Protein AF-Q12HB1-F1 (afdb_monomer_lite)

Radius of gyration: 35.62 Å; chains: 1; bounding box: 94×26×106 Å

Structure (mmCIF, N/CA/C/O backbone):
data_AF-Q12HB1-F1
#
_entry.id   AF-Q12HB1-F1
#
loop_
_atom_site.group_PDB
_atom_site.id
_atom_site.type_symbol
_atom_site.label_atom_id
_atom_site.label_alt_id
_atom_site.label_comp_id
_atom_site.label_asym_id
_atom_site.label_entity_id
_atom_site.label_seq_id
_atom_site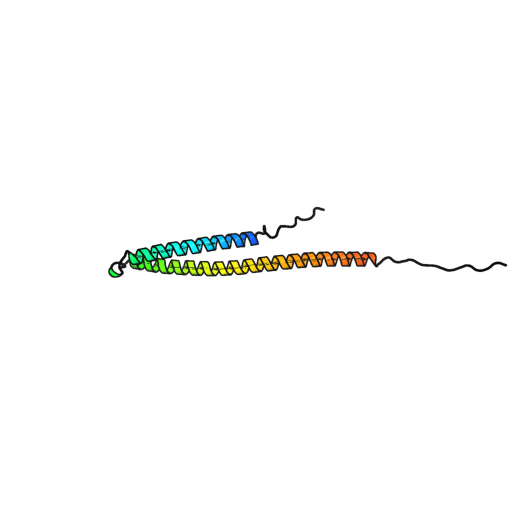.pdbx_PDB_ins_code
_atom_site.Cartn_x
_atom_site.Cartn_y
_atom_site.Cartn_z
_atom_site.occupancy
_atom_site.B_iso_or_equiv
_atom_site.auth_seq_id
_atom_site.auth_comp_id
_atom_site.auth_asym_id
_atom_site.auth_atom_id
_atom_site.pdbx_PDB_model_num
ATOM 1 N N . MET A 1 1 ? 40.705 7.016 -18.511 1.00 34.59 1 MET A N 1
ATOM 2 C CA . MET A 1 1 ? 39.230 6.967 -18.582 1.00 34.59 1 MET A CA 1
ATOM 3 C C . MET A 1 1 ? 38.764 5.891 -17.622 1.00 34.59 1 MET A C 1
ATOM 5 O O . MET A 1 1 ? 39.098 4.735 -17.837 1.00 34.59 1 MET A O 1
ATOM 9 N N . SER A 1 2 ? 38.116 6.270 -16.524 1.00 34.53 2 SER A N 1
ATOM 10 C CA . SER A 1 2 ? 37.679 5.319 -15.496 1.00 34.53 2 SER A CA 1
ATOM 11 C C . SER A 1 2 ? 36.419 4.579 -15.957 1.00 34.53 2 SER A C 1
ATOM 13 O O . SER A 1 2 ? 35.505 5.236 -16.467 1.00 34.53 2 SER A O 1
ATOM 15 N N . PRO A 1 3 ? 36.323 3.249 -15.786 1.00 43.94 3 PRO A N 1
ATOM 16 C CA . PRO A 1 3 ? 35.079 2.543 -16.035 1.00 43.94 3 PRO A CA 1
ATOM 17 C C . PRO A 1 3 ? 34.090 2.927 -14.931 1.00 43.94 3 PRO A C 1
ATOM 19 O O . PRO A 1 3 ? 34.388 2.817 -13.741 1.00 43.94 3 PRO A O 1
ATOM 22 N N . LYS A 1 4 ? 32.923 3.444 -15.331 1.00 40.00 4 LYS A N 1
ATOM 23 C CA . LYS A 1 4 ? 31.816 3.725 -14.418 1.00 40.00 4 LYS A CA 1
ATOM 24 C C . LYS A 1 4 ? 31.352 2.405 -13.812 1.00 40.00 4 LYS A C 1
ATOM 26 O O . LYS A 1 4 ? 30.783 1.564 -14.497 1.00 40.00 4 LYS A O 1
ATOM 31 N N . GLN A 1 5 ? 31.679 2.281 -12.535 1.00 43.41 5 GLN A N 1
ATOM 32 C CA . GLN A 1 5 ? 31.150 1.386 -11.523 1.00 43.41 5 GLN A CA 1
ATOM 33 C C . GLN A 1 5 ? 29.762 0.852 -11.897 1.00 43.41 5 GLN A C 1
ATOM 35 O O . GLN A 1 5 ? 28.784 1.595 -11.953 1.00 43.41 5 GLN A O 1
ATOM 40 N N . SER A 1 6 ? 29.716 -0.447 -12.178 1.00 45.25 6 SER A N 1
ATOM 41 C CA . SER A 1 6 ? 28.504 -1.252 -12.231 1.00 45.25 6 SER A CA 1
ATOM 42 C C . SER A 1 6 ? 27.786 -1.105 -10.894 1.00 45.25 6 SER A C 1
ATOM 44 O O . SER A 1 6 ? 28.208 -1.683 -9.891 1.00 45.25 6 SER A O 1
ATOM 46 N N . ALA A 1 7 ? 26.755 -0.263 -10.862 1.00 47.19 7 ALA A N 1
ATOM 47 C CA . ALA A 1 7 ? 25.861 -0.181 -9.725 1.00 47.19 7 ALA A CA 1
ATOM 48 C C . ALA A 1 7 ? 25.170 -1.539 -9.598 1.00 47.19 7 ALA A C 1
ATOM 50 O O . ALA A 1 7 ? 24.472 -1.980 -10.508 1.00 47.19 7 ALA A O 1
ATOM 51 N N . SER A 1 8 ? 25.421 -2.229 -8.490 1.00 47.38 8 SER A N 1
ATOM 52 C CA . SER A 1 8 ? 24.682 -3.429 -8.133 1.00 47.38 8 SER A CA 1
ATOM 53 C C . SER A 1 8 ? 23.185 -3.079 -8.105 1.00 47.38 8 SER A C 1
ATOM 55 O O . SER A 1 8 ? 22.827 -2.089 -7.458 1.00 47.38 8 SER A O 1
ATOM 57 N N . PRO A 1 9 ? 22.303 -3.863 -8.752 1.00 52.62 9 PRO A N 1
ATOM 58 C CA . PRO A 1 9 ? 20.874 -3.538 -8.881 1.00 52.62 9 PRO A CA 1
ATOM 59 C C . PRO A 1 9 ? 20.150 -3.390 -7.527 1.00 52.62 9 PRO A C 1
ATOM 61 O O . PRO A 1 9 ? 19.090 -2.779 -7.452 1.00 52.62 9 PRO A O 1
ATOM 64 N N . LEU A 1 10 ? 20.766 -3.877 -6.444 1.00 49.81 10 LEU A N 1
ATOM 65 C CA . LEU A 1 10 ? 20.257 -3.852 -5.071 1.00 49.81 10 LEU A CA 1
ATOM 66 C C . LEU A 1 10 ? 20.454 -2.518 -4.317 1.00 49.81 10 LEU A C 1
ATOM 68 O O . LEU A 1 10 ? 19.961 -2.390 -3.207 1.00 49.81 10 LEU A O 1
ATOM 72 N N . SER A 1 11 ? 21.172 -1.526 -4.863 1.00 59.84 11 SER A N 1
ATOM 73 C CA . SER A 1 11 ? 21.412 -0.231 -4.175 1.00 59.84 11 SER A CA 1
ATOM 74 C C . SER A 1 11 ? 20.797 0.966 -4.908 1.00 59.84 11 SER A C 1
ATOM 76 O O . SER A 1 11 ? 21.222 2.116 -4.760 1.00 59.84 11 SER A O 1
ATOM 78 N N . THR A 1 12 ? 19.794 0.714 -5.749 1.00 79.88 12 THR A N 1
ATOM 79 C CA . THR A 1 12 ? 19.095 1.799 -6.437 1.00 79.88 12 THR A CA 1
ATOM 80 C C . THR A 1 12 ? 18.160 2.527 -5.461 1.00 79.88 12 THR A C 1
ATOM 82 O O . THR A 1 12 ? 17.593 1.903 -4.561 1.00 79.88 12 THR A O 1
ATOM 85 N N . PRO A 1 13 ? 17.951 3.848 -5.617 1.00 85.50 13 PRO A N 1
ATOM 86 C CA . PRO A 1 13 ? 16.945 4.577 -4.842 1.00 85.50 13 PRO A CA 1
ATOM 87 C C . PRO A 1 13 ? 15.549 3.948 -4.920 1.00 85.50 13 PRO A C 1
ATOM 89 O O . PRO A 1 13 ? 14.787 4.053 -3.968 1.00 85.50 13 PRO A O 1
ATOM 92 N N . LEU A 1 14 ? 15.239 3.276 -6.034 1.00 84.94 14 LEU A N 1
ATOM 93 C CA . LEU A 1 14 ? 13.962 2.609 -6.254 1.00 84.94 14 LEU A CA 1
ATOM 94 C C . LEU A 1 14 ? 13.827 1.323 -5.424 1.00 84.94 14 LEU A C 1
ATOM 96 O O . LEU A 1 14 ? 12.787 1.123 -4.813 1.00 84.94 14 LEU A O 1
ATOM 100 N N . ALA A 1 15 ? 14.885 0.510 -5.322 1.00 84.31 15 ALA A N 1
ATOM 101 C CA . ALA A 1 15 ? 14.903 -0.649 -4.424 1.00 84.31 15 ALA A CA 1
ATOM 102 C C . ALA A 1 15 ? 14.727 -0.225 -2.957 1.00 84.31 15 ALA A C 1
ATOM 104 O O . ALA A 1 15 ? 13.908 -0.784 -2.243 1.00 84.31 15 ALA A O 1
ATOM 105 N N . ARG A 1 16 ? 15.401 0.854 -2.535 1.00 88.12 16 ARG A N 1
ATOM 106 C CA . ARG A 1 16 ? 15.199 1.414 -1.189 1.00 88.12 16 ARG A CA 1
ATOM 107 C C . ARG A 1 16 ? 13.766 1.909 -0.973 1.00 88.12 16 ARG A C 1
ATOM 109 O O . ARG A 1 16 ? 13.234 1.753 0.118 1.00 88.12 16 ARG A O 1
ATOM 116 N N . ALA A 1 17 ? 13.160 2.533 -1.983 1.00 88.50 17 ALA A N 1
ATOM 117 C CA . ALA A 1 17 ? 11.772 2.980 -1.902 1.00 88.50 17 ALA A CA 1
ATOM 118 C C . ALA A 1 17 ? 10.797 1.797 -1.783 1.00 88.50 17 ALA A C 1
ATOM 120 O O . ALA A 1 17 ? 9.805 1.919 -1.073 1.00 88.50 17 ALA A O 1
ATOM 121 N N . LEU A 1 18 ? 11.097 0.663 -2.430 1.00 89.38 18 LEU A N 1
ATOM 122 C CA . LEU A 1 18 ? 10.338 -0.579 -2.287 1.00 89.38 18 LEU A CA 1
ATOM 123 C C . LEU A 1 18 ? 10.408 -1.110 -0.844 1.00 89.38 18 LEU A C 1
ATOM 125 O O . LEU A 1 18 ? 9.365 -1.303 -0.230 1.00 89.38 18 LEU A O 1
ATOM 129 N N . ASP A 1 19 ? 11.611 -1.219 -0.271 1.00 89.56 19 ASP A N 1
ATOM 130 C CA . ASP A 1 19 ? 11.803 -1.671 1.119 1.00 89.56 19 ASP A CA 1
ATOM 131 C C . ASP A 1 19 ? 11.103 -0.744 2.134 1.00 89.56 19 ASP A C 1
ATOM 133 O O . ASP A 1 19 ? 10.524 -1.178 3.133 1.00 89.56 19 ASP A O 1
ATOM 137 N N . GLN A 1 20 ? 11.151 0.570 1.886 1.00 91.31 20 GLN A N 1
ATOM 138 C CA . GLN A 1 20 ? 10.455 1.561 2.709 1.00 91.31 20 GLN A CA 1
ATOM 139 C C . GLN A 1 20 ? 8.934 1.415 2.618 1.00 91.31 20 GLN A C 1
ATOM 141 O O . GLN A 1 20 ? 8.245 1.610 3.618 1.00 91.31 20 GLN A O 1
ATOM 146 N N . ASN A 1 21 ? 8.420 1.088 1.432 1.00 92.12 21 ASN A N 1
ATOM 147 C CA . ASN A 1 21 ? 7.002 0.846 1.210 1.00 92.12 21 ASN A CA 1
ATOM 148 C C . ASN A 1 21 ? 6.529 -0.399 1.976 1.00 92.12 21 ASN A C 1
ATOM 150 O O . ASN A 1 21 ? 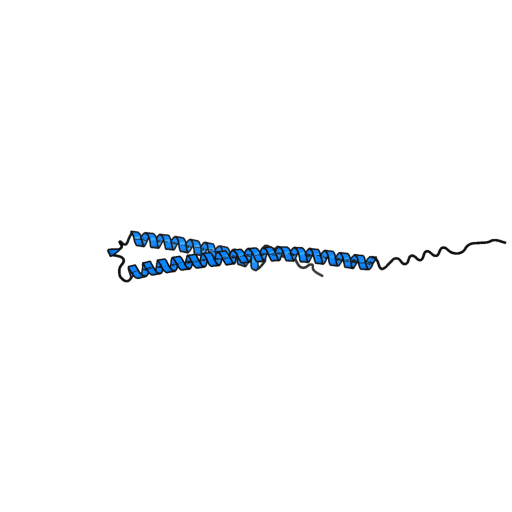5.520 -0.319 2.672 1.00 92.12 21 ASN A O 1
ATOM 154 N N . ASP A 1 22 ? 7.313 -1.482 1.945 1.00 90.25 22 ASP A N 1
ATOM 155 C CA . ASP A 1 22 ? 7.048 -2.697 2.730 1.00 90.25 22 ASP A CA 1
ATOM 156 C C . ASP A 1 22 ? 7.009 -2.420 4.224 1.00 90.25 22 ASP A C 1
ATOM 158 O O . ASP A 1 22 ? 6.034 -2.743 4.896 1.00 90.25 22 ASP A O 1
ATOM 162 N N . THR A 1 23 ? 8.034 -1.740 4.737 1.00 92.94 23 THR A N 1
ATOM 163 C CA . THR A 1 23 ? 8.107 -1.407 6.165 1.00 92.94 23 THR A CA 1
ATOM 164 C C . THR A 1 23 ? 6.899 -0.571 6.602 1.00 92.94 23 THR A C 1
ATOM 166 O O . THR A 1 23 ? 6.330 -0.788 7.674 1.00 92.94 23 THR A O 1
ATOM 169 N N . ALA A 1 24 ? 6.494 0.402 5.778 1.00 91.31 24 ALA A N 1
ATOM 170 C CA . ALA A 1 24 ? 5.329 1.233 6.057 1.00 91.31 24 ALA A CA 1
ATOM 171 C C . ALA A 1 24 ? 4.028 0.418 6.040 1.00 91.31 24 ALA A C 1
ATOM 173 O O . ALA A 1 24 ? 3.176 0.629 6.902 1.00 91.31 24 ALA A O 1
ATOM 174 N N . LYS A 1 25 ? 3.901 -0.535 5.111 1.00 91.19 25 LYS A N 1
ATOM 175 C CA . LYS A 1 25 ? 2.753 -1.437 5.023 1.00 91.19 25 LYS A CA 1
ATOM 176 C C . LYS A 1 25 ? 2.641 -2.323 6.257 1.00 91.19 25 LYS A C 1
ATOM 178 O O . LYS A 1 25 ? 1.603 -2.296 6.906 1.00 91.19 25 LYS A O 1
ATOM 183 N N . GLU A 1 26 ? 3.712 -3.022 6.621 1.00 92.06 26 GLU A N 1
ATOM 184 C CA . GLU A 1 26 ? 3.738 -3.890 7.805 1.00 92.06 26 GLU A CA 1
ATOM 185 C C . GLU A 1 26 ? 3.396 -3.109 9.081 1.00 92.06 26 GLU A C 1
ATOM 187 O O . GLU A 1 26 ? 2.589 -3.550 9.897 1.00 92.06 26 GLU A O 1
ATOM 192 N N . THR A 1 27 ? 3.950 -1.900 9.225 1.00 92.88 27 THR A N 1
ATOM 193 C CA . THR A 1 27 ? 3.661 -1.031 10.377 1.00 92.88 27 THR A CA 1
ATOM 194 C C . THR A 1 27 ? 2.183 -0.631 10.430 1.00 92.88 27 THR A C 1
ATOM 196 O O . THR A 1 27 ? 1.595 -0.571 11.510 1.00 92.88 27 THR A O 1
ATOM 199 N N . MET A 1 28 ? 1.570 -0.340 9.280 1.00 92.38 28 MET A N 1
ATOM 200 C CA . MET A 1 28 ? 0.153 0.021 9.207 1.00 92.38 28 MET A CA 1
ATOM 201 C C . MET A 1 28 ? -0.768 -1.164 9.493 1.00 92.38 28 MET A C 1
ATOM 203 O O . MET A 1 28 ? -1.733 -0.991 10.232 1.00 92.38 28 MET A O 1
ATOM 207 N N . GLU A 1 29 ? -0.467 -2.342 8.945 1.00 90.00 29 GLU A N 1
ATOM 208 C CA . GLU A 1 29 ? -1.221 -3.575 9.207 1.00 90.00 29 GLU A CA 1
ATOM 209 C C . GLU A 1 29 ? -1.174 -3.924 10.697 1.00 90.00 29 GLU A C 1
ATOM 211 O O . GLU A 1 29 ? -2.217 -4.115 11.318 1.00 90.00 29 GLU A O 1
ATOM 216 N N . GLN A 1 30 ? 0.011 -3.872 11.314 1.00 92.62 30 GLN A N 1
ATOM 217 C CA . GLN A 1 30 ? 0.147 -4.121 12.747 1.00 92.62 30 GLN A CA 1
ATOM 218 C C . GLN A 1 30 ? -0.660 -3.116 13.587 1.00 92.62 30 GLN A C 1
ATOM 220 O O . GLN A 1 30 ? -1.355 -3.502 14.526 1.00 92.62 30 GLN A O 1
ATOM 225 N N . ALA A 1 31 ? -0.601 -1.825 13.249 1.00 90.62 31 ALA A N 1
ATOM 226 C CA . ALA A 1 31 ? -1.375 -0.807 13.955 1.00 90.62 31 ALA A CA 1
ATOM 227 C C . ALA A 1 31 ? -2.895 -1.004 13.789 1.00 90.62 31 ALA A C 1
ATOM 229 O O . ALA A 1 31 ? -3.648 -0.740 14.729 1.00 90.62 31 ALA A O 1
ATOM 230 N N . ALA A 1 32 ? -3.348 -1.467 12.619 1.00 90.75 32 ALA A N 1
ATOM 231 C CA . ALA A 1 32 ? -4.749 -1.798 12.375 1.00 90.75 32 ALA A CA 1
ATOM 232 C C . ALA A 1 32 ? -5.203 -2.975 13.245 1.00 90.75 32 ALA A C 1
ATOM 234 O O . ALA A 1 32 ? -6.237 -2.881 13.906 1.00 90.75 32 ALA A O 1
ATOM 235 N N . ASP A 1 33 ? -4.405 -4.043 13.291 1.00 91.25 33 ASP A N 1
ATOM 236 C CA . ASP A 1 33 ? -4.688 -5.240 14.083 1.00 91.25 33 ASP A CA 1
ATOM 237 C C . ASP A 1 33 ? -4.762 -4.920 15.580 1.00 91.25 33 ASP A C 1
ATOM 239 O O . ASP A 1 33 ? -5.701 -5.328 16.269 1.00 91.25 33 ASP A O 1
ATOM 243 N N . GLU A 1 34 ? -3.805 -4.141 16.092 1.00 93.50 34 GLU A N 1
ATOM 244 C CA . GLU A 1 34 ? -3.801 -3.696 17.487 1.00 93.50 34 GLU A CA 1
ATOM 245 C C . GLU A 1 34 ? -5.047 -2.860 17.815 1.00 93.50 34 GLU A C 1
ATOM 247 O O . GLU A 1 34 ? -5.698 -3.090 18.841 1.00 93.50 34 GLU A O 1
ATOM 252 N N . LEU A 1 35 ? -5.422 -1.925 16.934 1.00 93.50 35 LEU A N 1
ATOM 253 C CA . LEU A 1 35 ? -6.610 -1.091 17.118 1.00 93.50 35 LEU A CA 1
ATOM 254 C C . LEU A 1 35 ? -7.894 -1.930 17.111 1.00 93.50 35 LEU A C 1
ATOM 256 O O . LEU A 1 35 ? -8.723 -1.767 18.008 1.00 93.50 35 LEU A O 1
ATOM 260 N N . MET A 1 36 ? -8.006 -2.877 16.176 1.00 92.31 36 MET A N 1
ATOM 261 C CA . MET A 1 36 ? -9.135 -3.801 16.067 1.00 92.31 36 MET A CA 1
ATOM 262 C C . MET A 1 36 ? -9.298 -4.641 17.336 1.00 92.31 36 MET A C 1
ATOM 264 O O . MET A 1 36 ? -10.416 -4.796 17.839 1.00 92.31 36 MET A O 1
ATOM 268 N N . VAL A 1 37 ? -8.200 -5.166 17.891 1.00 94.69 37 VAL A N 1
ATOM 269 C CA . VAL A 1 37 ? -8.229 -5.920 19.153 1.00 94.69 37 VAL A CA 1
ATOM 270 C C . VAL A 1 37 ? -8.715 -5.030 20.296 1.00 94.69 37 VAL A C 1
ATOM 272 O O . VAL A 1 37 ? -9.623 -5.425 21.029 1.00 94.69 37 VAL A O 1
ATOM 275 N N . ILE A 1 38 ? -8.169 -3.817 20.430 1.00 91.81 38 ILE A N 1
ATOM 276 C CA . ILE A 1 38 ? -8.567 -2.866 21.479 1.00 91.81 38 ILE A CA 1
ATOM 277 C C . ILE A 1 38 ? -10.056 -2.528 21.367 1.00 91.81 38 ILE A C 1
ATOM 279 O O . ILE A 1 38 ? -10.786 -2.612 22.354 1.00 91.81 38 ILE A O 1
ATOM 283 N N . ASN A 1 39 ? -10.528 -2.178 20.174 1.00 92.31 39 ASN A N 1
ATOM 284 C CA . ASN A 1 39 ? -11.920 -1.822 19.926 1.00 92.31 39 ASN A CA 1
ATOM 285 C C . ASN A 1 39 ? -12.867 -3.001 20.198 1.00 92.31 39 ASN A C 1
ATOM 287 O O . ASN A 1 39 ? -13.907 -2.842 20.838 1.00 92.31 39 ASN A O 1
ATOM 291 N N . THR A 1 40 ? -12.466 -4.210 19.802 1.00 91.75 40 THR A N 1
ATOM 292 C CA . THR A 1 40 ? -13.208 -5.447 20.073 1.00 91.75 40 THR A CA 1
ATOM 293 C C . THR A 1 40 ? -13.312 -5.737 21.571 1.00 91.75 40 THR A C 1
ATOM 295 O O . THR A 1 40 ? -14.375 -6.149 22.037 1.00 91.75 40 THR A O 1
ATOM 298 N N . VAL A 1 41 ? -12.248 -5.505 22.346 1.00 93.69 41 VAL A N 1
ATOM 299 C CA . VAL A 1 41 ? -12.281 -5.632 23.813 1.00 93.69 41 VAL A CA 1
ATOM 300 C C . VAL A 1 41 ? -13.174 -4.552 24.426 1.00 93.69 41 VAL A C 1
ATOM 302 O O . VAL A 1 41 ? -14.023 -4.869 25.249 1.00 93.69 41 VAL A O 1
ATOM 305 N N . LEU A 1 42 ? -13.067 -3.294 23.989 1.00 90.88 42 LEU A N 1
ATOM 306 C CA . LEU A 1 42 ? -13.902 -2.203 24.506 1.00 90.88 42 LEU A CA 1
ATOM 307 C C . LEU A 1 42 ? -15.399 -2.440 24.263 1.00 90.88 42 LEU A C 1
ATOM 309 O O . LEU A 1 42 ? -16.205 -2.191 25.156 1.00 90.88 42 LEU A O 1
ATOM 313 N N . LYS A 1 43 ? -15.776 -2.958 23.089 1.00 89.31 43 LYS A N 1
ATOM 314 C CA . LYS A 1 43 ? -17.167 -3.330 22.778 1.00 89.31 43 LYS A CA 1
ATOM 315 C C . LYS A 1 43 ? -17.688 -4.476 23.650 1.00 89.31 43 LYS A C 1
ATOM 317 O O . LYS A 1 43 ? -18.877 -4.514 23.941 1.00 89.31 43 LYS A O 1
ATOM 322 N N . GLN A 1 44 ? -16.819 -5.398 24.065 1.00 91.44 44 GLN A N 1
ATOM 323 C CA . GLN A 1 44 ? -17.182 -6.493 24.973 1.00 91.44 44 GLN A CA 1
ATOM 324 C C . GLN A 1 44 ? -17.300 -6.024 26.428 1.00 91.44 44 GLN A C 1
ATOM 326 O O . GLN A 1 44 ? -18.253 -6.386 27.115 1.00 91.44 44 GLN A O 1
ATOM 331 N N . GLU A 1 45 ? -16.351 -5.209 26.889 1.00 92.69 45 GLU A N 1
ATOM 332 C CA . GLU A 1 45 ? -16.287 -4.721 28.273 1.00 92.69 45 GLU A CA 1
ATOM 333 C C . GLU A 1 45 ? -17.320 -3.624 28.566 1.00 92.69 45 GLU A C 1
ATOM 335 O O . GLU A 1 45 ? -17.703 -3.418 29.718 1.00 92.69 45 GLU A O 1
ATOM 340 N N . ILE A 1 46 ? -17.795 -2.918 27.535 1.00 90.44 46 ILE A N 1
ATOM 341 C CA . ILE A 1 46 ? -18.852 -1.913 27.647 1.00 90.44 46 ILE A CA 1
ATOM 342 C C . ILE A 1 46 ? -20.123 -2.470 26.996 1.00 90.44 46 ILE A C 1
ATOM 344 O O . ILE A 1 46 ? -20.257 -2.398 25.777 1.00 90.44 46 ILE A O 1
ATOM 348 N N . PRO A 1 47 ? -21.090 -2.979 27.778 1.00 88.00 47 PRO A N 1
ATOM 349 C CA . PRO A 1 47 ? -22.371 -3.443 27.256 1.00 88.00 47 PRO A CA 1
ATOM 350 C C . PRO A 1 47 ? -23.070 -2.390 26.388 1.00 88.00 47 PRO A C 1
ATOM 352 O O . PRO A 1 47 ? -23.084 -1.212 26.746 1.00 88.00 47 PRO A O 1
ATOM 355 N N . ASP A 1 48 ? -23.741 -2.813 25.313 1.00 85.38 48 ASP A N 1
ATOM 356 C CA . ASP A 1 48 ? -24.449 -1.924 24.373 1.00 85.38 48 ASP A CA 1
ATOM 357 C C . ASP A 1 48 ? -25.356 -0.862 25.032 1.00 85.38 48 ASP A C 1
ATOM 359 O O . ASP A 1 48 ? -25.331 0.289 24.593 1.00 85.38 48 ASP A O 1
ATOM 363 N N . PRO A 1 49 ? -26.113 -1.152 26.116 1.00 88.19 49 PRO A N 1
ATOM 364 C CA . PRO A 1 49 ? -26.926 -0.132 26.787 1.00 88.19 49 PRO A CA 1
ATOM 365 C C . PRO A 1 49 ? -26.107 1.005 27.417 1.00 88.19 49 PRO A C 1
ATOM 367 O O . PRO A 1 49 ? -26.642 2.086 27.657 1.00 88.19 49 PRO A O 1
ATOM 370 N N . LEU A 1 50 ? -24.828 0.756 27.717 1.00 88.38 50 LEU A N 1
ATOM 371 C CA . LEU A 1 50 ? -23.888 1.721 28.291 1.00 88.38 50 LEU A CA 1
ATOM 372 C C . LEU A 1 50 ? -23.053 2.432 27.217 1.00 88.38 50 LEU A C 1
ATOM 374 O O . LEU A 1 50 ? -22.501 3.499 27.489 1.00 88.38 50 LEU A O 1
ATOM 378 N N . GLN A 1 51 ? -23.012 1.911 25.987 1.00 89.12 51 GLN A N 1
ATOM 379 C CA . GLN A 1 51 ? -22.389 2.564 24.833 1.00 89.12 51 GLN A CA 1
ATOM 380 C C . GLN A 1 51 ? -23.272 3.708 24.315 1.00 89.12 51 GLN A C 1
ATOM 382 O O . GLN A 1 51 ? -23.862 3.650 23.237 1.00 89.12 51 GLN A O 1
ATOM 387 N N . THR A 1 52 ? -23.379 4.784 25.087 1.00 92.75 52 THR A N 1
ATOM 388 C CA . THR A 1 52 ? -24.181 5.963 24.736 1.00 92.75 52 THR A CA 1
ATOM 389 C C . THR A 1 52 ? -23.316 7.220 24.687 1.00 92.75 52 THR A C 1
ATOM 391 O O . THR A 1 52 ? -22.165 7.223 25.126 1.00 92.75 52 THR A O 1
ATOM 394 N N . GLY A 1 53 ? -23.844 8.290 24.085 1.00 93.75 53 GLY A N 1
ATOM 395 C CA . GLY A 1 53 ? -23.161 9.583 24.019 1.00 93.75 53 GLY A CA 1
ATOM 396 C C . GLY A 1 53 ? -21.780 9.503 23.362 1.00 93.75 53 GLY A C 1
ATOM 397 O O . GLY A 1 53 ? -21.637 9.023 22.234 1.00 93.75 53 GLY A O 1
ATOM 398 N N . GLU A 1 54 ? -20.770 9.987 24.083 1.00 93.06 54 GLU A N 1
ATOM 399 C CA . GLU A 1 54 ? -19.383 10.067 23.615 1.00 93.06 54 GLU A CA 1
ATOM 400 C C . GLU A 1 54 ? -18.751 8.689 23.398 1.00 93.06 54 GLU A C 1
ATOM 402 O O . GLU A 1 54 ? -18.012 8.516 22.432 1.00 93.06 54 GLU A O 1
ATOM 407 N N . VAL A 1 55 ? -19.095 7.686 24.215 1.00 91.62 55 VAL A N 1
ATOM 408 C CA . VAL A 1 55 ? -18.568 6.316 24.072 1.00 91.62 55 VAL A CA 1
ATOM 409 C C . VAL A 1 55 ? -19.031 5.702 22.754 1.00 91.62 55 VAL A C 1
ATOM 411 O O . VAL A 1 55 ? -18.220 5.209 21.975 1.00 91.62 55 VAL A O 1
ATOM 414 N N . ALA A 1 56 ? -20.325 5.817 22.445 1.00 90.81 56 ALA A N 1
ATOM 415 C CA . ALA A 1 56 ? -20.879 5.334 21.180 1.00 90.81 56 ALA A CA 1
ATOM 416 C C . ALA A 1 56 ? -20.228 6.023 19.971 1.00 90.81 56 ALA A C 1
ATOM 418 O O . ALA A 1 56 ? -20.008 5.414 18.925 1.00 90.81 56 ALA A O 1
ATOM 419 N N . GLN A 1 57 ? -19.959 7.327 20.095 1.00 92.69 57 GLN A N 1
ATOM 420 C CA . GLN A 1 57 ? -19.311 8.096 19.041 1.00 92.69 57 GLN A CA 1
ATOM 421 C C . GLN A 1 57 ? -17.844 7.696 18.867 1.00 92.69 57 GLN A C 1
ATOM 423 O O . GLN A 1 57 ? -17.396 7.586 17.728 1.00 92.69 57 GLN A O 1
ATOM 428 N N . ALA A 1 58 ? -17.116 7.481 19.964 1.00 92.50 58 ALA A N 1
ATOM 429 C CA . ALA A 1 58 ? -15.731 7.035 19.940 1.00 92.50 58 ALA A CA 1
ATOM 430 C C . ALA A 1 58 ? -15.613 5.664 19.266 1.00 92.50 58 ALA A C 1
ATOM 432 O O . ALA A 1 58 ? -14.853 5.550 18.314 1.00 92.50 58 ALA A O 1
ATOM 433 N N . LEU A 1 59 ? -16.439 4.684 19.653 1.00 92.12 59 LEU A N 1
ATOM 434 C CA . LEU A 1 59 ? -16.442 3.347 19.044 1.00 92.12 59 LEU A CA 1
ATOM 435 C C . LEU A 1 59 ? -16.711 3.394 17.532 1.00 92.12 59 LEU A C 1
ATOM 437 O O . LEU A 1 59 ? -15.969 2.801 16.756 1.00 92.12 59 LEU A O 1
ATOM 441 N N . ARG A 1 60 ? -17.704 4.181 17.086 1.00 91.81 60 ARG A N 1
ATOM 442 C CA . ARG A 1 60 ? -17.967 4.365 15.645 1.00 91.81 60 ARG A CA 1
ATOM 443 C C . ARG A 1 60 ? -16.807 5.027 14.902 1.00 91.81 60 ARG A C 1
ATOM 445 O O . ARG A 1 60 ? -16.535 4.673 13.761 1.00 91.81 60 ARG A O 1
ATOM 452 N N . LYS A 1 61 ? -16.148 6.014 15.517 1.00 93.62 61 LYS A N 1
ATOM 453 C CA . LYS A 1 61 ? -14.971 6.658 14.917 1.00 93.62 61 LYS A CA 1
ATOM 454 C C . LYS A 1 61 ? -13.796 5.692 14.833 1.00 93.62 61 LYS A C 1
ATOM 456 O O . LYS A 1 61 ? -13.082 5.729 13.839 1.00 93.62 61 LYS A O 1
ATOM 461 N N . THR A 1 62 ? -13.606 4.846 15.841 1.00 92.81 62 THR A N 1
ATOM 462 C CA . THR A 1 62 ? -12.580 3.802 15.820 1.00 92.81 62 THR A CA 1
ATOM 463 C C . THR A 1 62 ? -12.837 2.824 14.675 1.00 92.81 62 THR A C 1
ATOM 465 O O . THR A 1 62 ? -11.930 2.620 13.878 1.00 92.81 62 THR A O 1
ATOM 468 N N . ASP A 1 63 ? -14.079 2.359 14.489 1.00 90.44 63 ASP A N 1
ATOM 469 C CA . ASP A 1 63 ? -14.458 1.509 13.343 1.00 90.44 63 ASP A CA 1
ATOM 470 C C . ASP A 1 63 ? -14.144 2.174 11.989 1.00 90.44 63 ASP A C 1
ATOM 472 O O . ASP A 1 63 ? -13.644 1.546 11.055 1.00 90.44 63 ASP A O 1
ATOM 476 N N . GLU A 1 64 ? -14.433 3.473 11.860 1.00 94.44 64 GLU A N 1
ATOM 477 C CA . GLU A 1 64 ? -14.135 4.223 10.638 1.00 94.44 64 GLU A CA 1
ATOM 478 C C . GLU A 1 64 ? -12.624 4.356 10.395 1.00 94.44 64 GLU A C 1
ATOM 480 O O . GLU A 1 64 ? -12.173 4.255 9.251 1.00 94.44 64 GLU A O 1
ATOM 485 N N . ILE A 1 65 ? -11.845 4.588 11.454 1.00 93.94 65 ILE A N 1
ATOM 486 C CA . ILE A 1 65 ? -10.384 4.682 11.383 1.00 93.94 65 ILE A CA 1
ATOM 487 C C . ILE A 1 65 ? -9.785 3.330 10.995 1.00 93.94 65 ILE A C 1
ATOM 489 O O . ILE A 1 65 ? -8.964 3.301 10.084 1.00 93.94 65 ILE A O 1
ATOM 493 N N . GLU A 1 66 ? -10.227 2.230 11.606 1.00 91.25 66 GLU A N 1
ATOM 494 C CA . GLU A 1 66 ? -9.799 0.868 11.256 1.00 91.25 66 GLU A CA 1
ATOM 495 C C . GLU A 1 66 ? -10.012 0.587 9.767 1.00 91.25 66 GLU A C 1
ATOM 497 O O . GLU A 1 66 ? -9.068 0.223 9.064 1.00 91.25 66 GLU A O 1
ATOM 502 N N . ARG A 1 67 ? -11.217 0.865 9.245 1.00 92.38 67 ARG A N 1
ATOM 503 C CA . ARG A 1 67 ? -11.512 0.701 7.813 1.00 92.38 67 ARG A CA 1
ATOM 504 C C . ARG A 1 67 ? -10.565 1.521 6.937 1.00 92.38 67 ARG A C 1
ATOM 506 O O . ARG A 1 67 ? -10.059 1.017 5.941 1.00 92.38 67 ARG A O 1
ATOM 513 N N . ARG A 1 68 ? -10.316 2.784 7.294 1.00 94.62 68 ARG A N 1
ATOM 514 C CA . ARG A 1 68 ? -9.429 3.668 6.519 1.00 94.62 68 ARG A CA 1
ATOM 515 C C . ARG A 1 68 ? -7.974 3.212 6.546 1.00 94.62 68 ARG A C 1
ATOM 517 O O . ARG A 1 68 ? -7.283 3.374 5.542 1.00 94.62 68 ARG A O 1
ATOM 524 N N . ILE A 1 69 ? -7.501 2.684 7.677 1.00 92.94 69 ILE A N 1
ATOM 525 C CA . ILE A 1 69 ? -6.150 2.124 7.782 1.00 92.94 69 ILE A CA 1
ATOM 526 C C . ILE A 1 69 ? -6.043 0.895 6.877 1.00 92.94 69 ILE A C 1
ATOM 528 O O . ILE A 1 69 ? -5.085 0.818 6.112 1.00 92.94 69 ILE A O 1
ATOM 532 N N . GLN A 1 70 ? -7.044 0.009 6.883 1.00 90.06 70 GLN A N 1
ATOM 533 C CA . GLN A 1 70 ? -7.061 -1.161 6.003 1.00 90.06 70 GLN A CA 1
ATOM 534 C C . GLN A 1 70 ? -7.065 -0.772 4.519 1.00 90.06 70 GLN A C 1
ATOM 536 O O . GLN A 1 70 ? -6.245 -1.267 3.754 1.00 90.06 70 GLN A O 1
ATOM 541 N N . GLU A 1 71 ? -7.921 0.172 4.119 1.00 93.00 71 GLU A N 1
ATOM 542 C CA . GLU A 1 71 ? -7.955 0.688 2.741 1.00 93.00 71 GLU A CA 1
ATOM 543 C C . GLU A 1 71 ? -6.599 1.267 2.321 1.00 93.00 71 GLU A C 1
ATOM 545 O O . GLU A 1 71 ? -6.117 1.018 1.219 1.00 93.00 71 GLU A O 1
ATOM 550 N N . SER A 1 72 ? -5.943 1.994 3.226 1.00 92.62 72 SER A N 1
ATOM 551 C CA . SER A 1 72 ? -4.626 2.572 2.959 1.00 92.62 72 SER A CA 1
ATOM 552 C C . SER A 1 72 ? -3.528 1.501 2.874 1.00 92.62 72 SER A C 1
ATOM 554 O O . SER A 1 72 ? -2.607 1.641 2.072 1.00 92.62 72 SER A O 1
ATOM 556 N N . ALA A 1 73 ? -3.615 0.427 3.666 1.00 91.81 73 ALA A N 1
ATOM 557 C CA . ALA A 1 73 ? -2.706 -0.715 3.575 1.00 91.81 73 ALA A CA 1
ATOM 558 C C . ALA A 1 73 ? -2.868 -1.455 2.235 1.00 91.81 73 ALA A C 1
ATOM 560 O O . ALA A 1 73 ? -1.870 -1.803 1.596 1.00 91.81 73 ALA A O 1
ATOM 561 N N . ASP A 1 74 ? -4.107 -1.616 1.761 1.00 91.19 74 ASP A N 1
ATOM 562 C CA . ASP A 1 74 ? -4.411 -2.219 0.461 1.00 91.19 74 ASP A CA 1
ATOM 563 C C . ASP A 1 74 ? -3.879 -1.362 -0.702 1.00 91.19 74 ASP A C 1
ATOM 565 O O . ASP A 1 74 ? -3.276 -1.884 -1.644 1.00 91.19 74 ASP A O 1
ATOM 569 N N . GLU A 1 75 ? -4.060 -0.038 -0.643 1.00 93.69 75 GLU A N 1
ATOM 570 C CA . GLU A 1 75 ? -3.483 0.902 -1.615 1.00 93.69 75 GLU A CA 1
ATOM 571 C C . GLU A 1 75 ? -1.951 0.828 -1.623 1.00 93.69 75 GLU A C 1
ATOM 573 O O . GLU A 1 75 ? -1.324 0.792 -2.687 1.00 93.69 75 GLU A O 1
ATOM 578 N N . LEU A 1 76 ? -1.333 0.751 -0.443 1.00 93.75 76 LEU A N 1
ATOM 579 C CA . LEU A 1 76 ? 0.115 0.649 -0.318 1.00 93.75 76 LEU A CA 1
ATOM 580 C C . LEU A 1 76 ? 0.639 -0.671 -0.897 1.00 93.75 76 LEU A C 1
ATOM 582 O O . LEU A 1 76 ? 1.630 -0.664 -1.625 1.00 93.75 76 LEU A O 1
ATOM 586 N N . ALA A 1 77 ? -0.074 -1.780 -0.684 1.00 90.62 77 ALA A N 1
ATOM 587 C CA . ALA A 1 77 ? 0.244 -3.069 -1.295 1.00 90.62 77 ALA A CA 1
ATOM 588 C C . ALA A 1 77 ? 0.195 -3.022 -2.834 1.00 90.62 77 ALA A C 1
ATOM 590 O O . ALA A 1 77 ? 1.051 -3.609 -3.502 1.00 90.62 77 ALA A O 1
ATOM 591 N N . GLN A 1 78 ? -0.763 -2.291 -3.413 1.00 93.56 78 GLN A N 1
ATOM 592 C CA . GLN A 1 78 ? -0.819 -2.081 -4.864 1.00 93.56 78 GLN A CA 1
ATOM 593 C C . GLN A 1 78 ? 0.383 -1.270 -5.359 1.00 93.56 78 GLN A C 1
ATOM 595 O O . GLN A 1 78 ? 1.007 -1.631 -6.360 1.00 93.56 78 GLN A O 1
ATOM 600 N N . VAL A 1 79 ? 0.748 -0.198 -4.648 1.00 92.88 79 VAL A N 1
ATOM 601 C CA . VAL A 1 79 ? 1.929 0.613 -4.980 1.00 92.88 79 VAL A CA 1
ATOM 602 C C . VAL A 1 79 ? 3.208 -0.220 -4.896 1.00 92.88 79 VAL A C 1
ATOM 604 O O . VAL A 1 79 ? 4.024 -0.151 -5.818 1.00 92.88 79 VAL A O 1
ATOM 607 N N . HIS A 1 80 ? 3.365 -1.042 -3.855 1.00 92.75 80 HIS A N 1
ATOM 608 C CA . HIS A 1 80 ? 4.478 -1.982 -3.733 1.00 92.75 80 HIS A CA 1
ATOM 609 C C . HIS A 1 80 ? 4.580 -2.885 -4.970 1.00 92.75 80 HIS A C 1
ATOM 611 O O . HIS A 1 80 ? 5.637 -2.981 -5.596 1.00 92.75 80 HIS A O 1
ATOM 617 N N . GLN A 1 81 ? 3.468 -3.510 -5.368 1.00 92.62 81 GLN A N 1
ATOM 618 C CA . GLN A 1 81 ? 3.437 -4.413 -6.517 1.00 92.62 81 GLN A CA 1
ATOM 619 C C . GLN A 1 81 ? 3.869 -3.709 -7.812 1.00 92.62 81 GLN A C 1
ATOM 621 O O . GLN A 1 81 ? 4.655 -4.262 -8.584 1.00 92.62 81 GLN A O 1
ATOM 626 N N . VAL A 1 82 ? 3.390 -2.485 -8.045 1.00 93.94 82 VAL A N 1
ATOM 627 C CA . VAL A 1 82 ? 3.764 -1.685 -9.222 1.00 93.94 82 VAL A CA 1
ATOM 628 C C . VAL A 1 82 ? 5.249 -1.308 -9.188 1.00 93.94 82 VAL A C 1
ATOM 630 O O . VAL A 1 82 ? 5.934 -1.420 -10.205 1.00 93.94 82 VAL A O 1
ATOM 633 N N . LEU A 1 83 ? 5.777 -0.907 -8.028 1.00 91.19 83 LEU A N 1
ATOM 634 C CA . LEU A 1 83 ? 7.199 -0.590 -7.866 1.00 91.19 83 LEU A CA 1
ATOM 635 C C . LEU A 1 83 ? 8.088 -1.808 -8.142 1.00 91.19 83 LEU A C 1
ATOM 637 O O . LEU A 1 83 ? 9.080 -1.687 -8.863 1.00 91.19 83 LEU A O 1
ATOM 641 N N . ALA A 1 84 ? 7.722 -2.982 -7.622 1.00 91.69 84 ALA A N 1
ATOM 642 C CA . ALA A 1 84 ? 8.453 -4.223 -7.858 1.00 91.69 84 ALA A CA 1
ATOM 643 C C . ALA A 1 84 ? 8.494 -4.585 -9.355 1.00 91.69 84 ALA A C 1
ATOM 645 O O . ALA A 1 84 ? 9.549 -4.952 -9.881 1.00 91.69 84 ALA A O 1
ATOM 646 N N . GLN A 1 85 ? 7.369 -4.424 -10.060 1.00 92.94 85 GLN A N 1
ATOM 647 C CA . GLN A 1 85 ? 7.288 -4.646 -11.507 1.00 92.94 85 GLN A CA 1
ATOM 648 C C . GLN A 1 85 ? 8.187 -3.684 -12.292 1.00 92.94 85 GLN A C 1
ATOM 650 O O . GLN A 1 85 ? 8.934 -4.122 -13.168 1.00 92.94 85 GLN A O 1
ATOM 655 N N . GLU A 1 86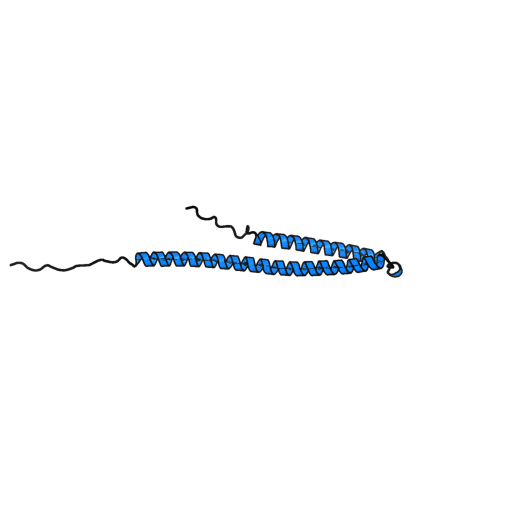 ? 8.162 -2.393 -11.962 1.00 92.81 86 GLU A N 1
ATOM 656 C CA . GLU A 1 86 ? 8.980 -1.374 -12.630 1.00 92.81 86 GLU A CA 1
ATOM 657 C C . GLU A 1 86 ? 10.483 -1.603 -12.402 1.00 92.81 86 GLU A C 1
ATOM 659 O O . GLU A 1 86 ? 11.285 -1.440 -13.324 1.00 92.81 86 GLU A O 1
ATOM 664 N N . ILE A 1 87 ? 10.887 -2.027 -11.197 1.00 90.62 87 ILE A N 1
ATOM 665 C CA . ILE A 1 87 ? 12.278 -2.420 -10.923 1.00 90.62 87 ILE A CA 1
ATOM 666 C C . ILE A 1 87 ? 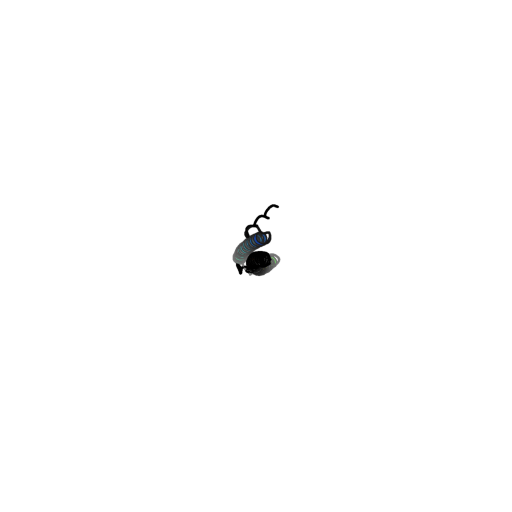12.681 -3.592 -11.822 1.00 90.62 87 ILE A C 1
ATOM 668 O O . ILE A 1 87 ? 13.742 -3.537 -12.447 1.00 90.62 87 ILE A O 1
ATOM 672 N N . GLY A 1 88 ? 11.838 -4.625 -11.921 1.00 89.50 88 GLY A N 1
ATOM 673 C CA . GLY A 1 88 ? 12.082 -5.774 -12.796 1.00 89.50 88 GLY A CA 1
ATOM 674 C C . GLY A 1 88 ? 12.254 -5.361 -14.260 1.00 89.50 88 GLY A C 1
ATOM 675 O O . GLY A 1 88 ? 13.280 -5.661 -14.872 1.00 89.50 88 GLY A O 1
ATOM 676 N N . ALA A 1 89 ? 11.310 -4.577 -14.786 1.00 93.12 89 ALA A N 1
ATOM 677 C CA . ALA A 1 89 ? 11.355 -4.065 -16.154 1.00 93.12 89 ALA A CA 1
ATOM 678 C C . ALA A 1 89 ? 12.624 -3.242 -16.433 1.00 93.12 89 ALA A C 1
ATOM 680 O O . ALA A 1 89 ? 13.245 -3.388 -17.488 1.00 93.12 89 ALA A O 1
ATOM 681 N N . ARG A 1 90 ? 13.062 -2.404 -15.484 1.00 94.19 90 ARG A N 1
ATOM 682 C CA . ARG A 1 90 ? 14.310 -1.637 -15.621 1.00 94.19 90 ARG A CA 1
ATOM 683 C C . ARG A 1 90 ? 15.538 -2.527 -15.686 1.00 94.19 90 ARG A C 1
ATOM 685 O O . ARG A 1 90 ? 16.398 -2.285 -16.527 1.00 94.19 90 ARG A O 1
ATOM 692 N N . VAL A 1 91 ? 15.618 -3.544 -14.832 1.00 91.56 91 VAL A N 1
ATOM 693 C CA . VAL A 1 91 ? 16.740 -4.493 -14.839 1.00 91.56 91 VAL A CA 1
ATOM 694 C C . VAL A 1 91 ? 16.838 -5.204 -16.189 1.00 91.56 91 VAL A C 1
ATOM 696 O O . VAL A 1 91 ? 17.939 -5.350 -16.726 1.00 91.56 91 VAL A O 1
ATOM 699 N N . ASP A 1 92 ? 15.710 -5.604 -16.770 1.00 92.81 92 ASP A N 1
ATOM 700 C CA . ASP A 1 92 ? 15.693 -6.266 -18.075 1.00 92.81 92 ASP A CA 1
ATOM 701 C C . ASP A 1 92 ? 16.091 -5.311 -19.210 1.00 92.81 92 ASP A C 1
ATOM 703 O O . ASP A 1 92 ? 16.979 -5.636 -20.004 1.00 92.81 92 ASP A O 1
ATOM 707 N N . LEU A 1 93 ? 15.561 -4.084 -19.222 1.00 95.44 93 LEU A N 1
ATOM 708 C CA . LEU A 1 93 ? 15.962 -3.053 -20.187 1.00 95.44 93 LEU A CA 1
ATOM 709 C C . LEU A 1 93 ? 17.449 -2.689 -20.080 1.00 95.44 93 LEU A C 1
ATOM 711 O O . LEU A 1 93 ? 18.115 -2.466 -21.092 1.00 95.44 93 LEU A O 1
ATOM 715 N N . GLU A 1 94 ? 18.004 -2.633 -18.869 1.00 93.50 94 GLU A N 1
ATOM 716 C CA . GLU A 1 94 ? 19.430 -2.376 -18.662 1.00 93.50 94 GLU A CA 1
ATOM 717 C C . GLU A 1 94 ? 20.300 -3.509 -19.223 1.00 93.50 94 GLU A C 1
ATOM 719 O O . GLU A 1 94 ? 21.332 -3.238 -19.849 1.00 93.50 94 GLU A O 1
ATOM 724 N N . ARG 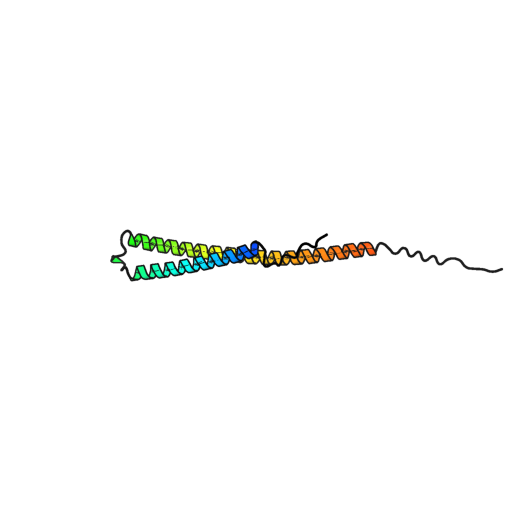A 1 95 ? 19.874 -4.770 -19.074 1.00 93.94 95 ARG A N 1
ATOM 725 C CA . ARG A 1 95 ? 20.551 -5.929 -19.678 1.00 93.94 95 ARG A CA 1
ATOM 726 C C . ARG A 1 95 ? 20.521 -5.862 -21.202 1.00 93.94 95 ARG A C 1
ATOM 728 O O . ARG A 1 95 ? 21.569 -6.013 -21.836 1.00 93.94 95 ARG A O 1
ATOM 735 N N . GLU A 1 96 ? 19.360 -5.583 -21.791 1.00 96.44 96 GLU A N 1
ATOM 736 C CA . GLU A 1 96 ? 19.213 -5.414 -23.242 1.00 96.44 96 GLU A CA 1
ATOM 737 C C . GLU A 1 96 ? 20.068 -4.256 -23.770 1.00 96.44 96 GLU A C 1
ATOM 739 O O . GLU A 1 96 ? 20.752 -4.377 -24.793 1.00 96.44 96 GLU A O 1
ATOM 744 N N . LEU A 1 97 ? 20.109 -3.137 -23.045 1.00 96.44 97 LEU A N 1
ATOM 745 C CA . LEU A 1 97 ? 20.931 -1.984 -23.396 1.00 96.44 97 LEU A CA 1
ATOM 746 C C . LEU A 1 97 ? 22.427 -2.323 -23.385 1.00 96.44 97 LEU A C 1
ATOM 748 O O . LEU A 1 97 ? 23.180 -1.856 -24.243 1.00 96.44 97 LEU A O 1
ATOM 752 N N . VAL A 1 98 ? 22.888 -3.118 -22.420 1.00 97.31 98 VAL A N 1
ATOM 753 C CA . VAL A 1 98 ? 24.281 -3.585 -22.384 1.00 97.31 98 VAL A CA 1
ATOM 754 C C . VAL A 1 98 ? 24.565 -4.516 -23.564 1.00 97.31 98 VAL A C 1
ATOM 756 O O . VAL A 1 98 ? 25.555 -4.308 -24.269 1.00 97.31 98 VAL A O 1
ATOM 759 N N . ALA A 1 99 ? 23.689 -5.486 -23.832 1.00 97.19 99 ALA A N 1
ATOM 760 C CA . ALA A 1 99 ? 23.850 -6.426 -24.940 1.00 97.19 99 ALA A CA 1
ATOM 761 C C . ALA A 1 99 ? 23.907 -5.712 -26.303 1.00 97.19 99 ALA A C 1
ATOM 763 O O . ALA A 1 99 ? 24.816 -5.949 -27.101 1.00 97.19 99 ALA A O 1
ATOM 764 N N . THR A 1 100 ? 22.992 -4.771 -26.545 1.00 97.62 100 THR A N 1
ATOM 765 C CA . THR A 1 100 ? 22.951 -3.978 -27.785 1.00 97.62 100 THR A CA 1
ATOM 766 C C . THR A 1 100 ? 24.177 -3.081 -27.944 1.00 97.62 100 THR A C 1
ATOM 768 O O . THR A 1 100 ? 24.726 -2.986 -29.043 1.00 97.62 100 THR A O 1
ATOM 771 N N . LYS A 1 101 ? 24.673 -2.465 -26.861 1.00 97.56 101 LYS A N 1
ATOM 772 C CA . LYS A 1 101 ? 25.924 -1.686 -26.888 1.00 97.56 101 LYS A CA 1
ATOM 773 C C . LYS A 1 101 ? 27.131 -2.546 -27.258 1.00 97.56 101 LYS A C 1
ATOM 775 O O . LYS A 1 101 ? 27.963 -2.097 -28.049 1.00 97.56 101 LYS A O 1
ATOM 780 N N . ILE A 1 102 ? 27.220 -3.765 -26.723 1.00 97.19 102 ILE A N 1
ATOM 781 C CA . ILE A 1 102 ? 28.290 -4.717 -27.056 1.00 97.19 102 ILE A CA 1
ATOM 782 C C . ILE A 1 102 ? 28.200 -5.120 -28.532 1.00 97.19 102 ILE A C 1
ATOM 784 O O . ILE A 1 102 ? 29.189 -4.997 -29.255 1.00 97.19 102 ILE A O 1
ATOM 788 N N . ALA A 1 103 ? 27.016 -5.520 -29.003 1.00 96.38 103 ALA A N 1
ATOM 789 C CA . ALA A 1 103 ? 26.799 -5.906 -30.397 1.00 96.38 103 ALA A CA 1
ATOM 790 C C . ALA A 1 103 ? 27.132 -4.762 -31.373 1.00 96.38 103 ALA A C 1
ATOM 792 O O . ALA A 1 103 ? 27.805 -4.967 -32.383 1.00 96.38 103 ALA A O 1
ATOM 793 N N . LEU A 1 104 ? 26.737 -3.527 -31.044 1.00 96.00 104 LEU A N 1
ATOM 794 C CA . LEU A 1 104 ? 27.067 -2.346 -31.841 1.00 96.00 104 LEU A CA 1
ATOM 795 C C . LEU A 1 104 ? 28.579 -2.091 -31.896 1.00 96.00 104 LEU A C 1
ATOM 797 O O . LEU A 1 104 ? 29.103 -1.739 -32.954 1.00 96.00 104 LEU A O 1
ATOM 801 N N . ALA A 1 105 ? 29.288 -2.255 -30.777 1.00 95.69 105 ALA A N 1
ATOM 802 C CA . ALA A 1 105 ? 30.741 -2.109 -30.738 1.00 95.69 105 ALA A CA 1
ATOM 803 C C . ALA A 1 105 ? 31.439 -3.169 -31.607 1.00 95.69 105 ALA A C 1
ATOM 805 O O . ALA A 1 105 ? 32.344 -2.830 -32.370 1.00 95.69 105 ALA A O 1
ATOM 806 N N . GLN A 1 106 ? 30.977 -4.421 -31.556 1.00 94.50 106 GLN A N 1
ATOM 807 C CA . GLN A 1 106 ? 31.490 -5.512 -32.389 1.00 94.50 106 GLN A CA 1
ATOM 808 C C . GLN A 1 106 ? 31.261 -5.247 -33.880 1.00 94.50 106 GLN A C 1
ATOM 810 O O . GLN A 1 106 ? 32.208 -5.312 -34.662 1.00 94.50 106 GLN A O 1
ATOM 815 N N . ALA A 1 107 ? 30.044 -4.860 -34.270 1.00 94.44 107 ALA A N 1
ATOM 816 C CA . ALA A 1 107 ? 29.716 -4.549 -35.660 1.00 94.44 107 ALA A CA 1
ATOM 817 C C . ALA A 1 107 ? 30.534 -3.362 -36.200 1.00 94.44 107 ALA A C 1
ATOM 819 O O . ALA A 1 107 ? 30.976 -3.366 -37.349 1.00 94.44 107 ALA A O 1
ATOM 820 N N . ARG A 1 108 ? 30.780 -2.340 -35.367 1.00 94.25 108 ARG A N 1
ATOM 821 C CA . ARG A 1 108 ? 31.670 -1.220 -35.718 1.00 94.25 108 ARG A CA 1
ATOM 822 C C . ARG A 1 108 ? 33.120 -1.676 -35.884 1.00 94.25 108 ARG A C 1
ATOM 824 O O . ARG A 1 108 ? 33.768 -1.247 -36.831 1.00 94.25 108 ARG A O 1
ATOM 831 N N . GLY A 1 109 ? 33.612 -2.549 -35.005 1.00 88.50 109 GLY A N 1
ATOM 832 C CA . GLY A 1 109 ? 34.959 -3.118 -35.099 1.00 88.50 109 GLY A CA 1
ATOM 833 C C . GLY A 1 109 ? 35.164 -3.990 -36.342 1.00 88.50 109 GLY A C 1
ATOM 834 O O . GLY A 1 109 ? 36.195 -3.873 -36.999 1.00 88.50 109 GLY A O 1
ATOM 835 N N . GLN A 1 110 ? 34.176 -4.811 -36.706 1.00 81.88 110 GLN A N 1
ATOM 836 C CA . GLN A 1 110 ? 34.199 -5.642 -37.918 1.00 81.88 110 GLN A CA 1
ATOM 837 C C . GLN A 1 110 ? 34.221 -4.789 -39.187 1.00 81.88 110 GLN A C 1
ATOM 839 O O . GLN A 1 110 ? 35.058 -5.006 -40.058 1.00 81.88 110 GLN A O 1
ATOM 844 N N . ARG A 1 111 ? 33.380 -3.748 -39.248 1.00 82.69 111 ARG A N 1
ATOM 845 C CA . ARG A 1 111 ? 33.345 -2.822 -40.388 1.00 82.69 111 ARG A CA 1
ATOM 846 C C . ARG A 1 111 ? 34.682 -2.108 -40.612 1.00 82.69 111 ARG A C 1
ATOM 848 O O . ARG A 1 111 ? 35.008 -1.786 -41.743 1.00 82.69 111 ARG A O 1
ATOM 855 N N . LEU A 1 112 ? 35.454 -1.854 -39.555 1.00 72.81 112 LEU A N 1
ATOM 856 C CA . LEU A 1 112 ? 36.791 -1.261 -39.670 1.00 72.81 112 LEU A CA 1
ATOM 857 C C . LEU A 1 112 ? 37.852 -2.259 -40.169 1.00 72.81 112 LEU A C 1
ATOM 859 O O . LEU A 1 112 ? 38.835 -1.823 -40.755 1.00 72.81 112 LEU A O 1
ATOM 863 N N . HIS A 1 113 ? 37.660 -3.568 -39.970 1.00 60.78 113 HIS A N 1
ATOM 864 C CA . HIS A 1 113 ? 38.572 -4.605 -40.476 1.00 60.78 113 HIS A CA 1
ATOM 865 C C . HIS A 1 113 ? 38.293 -4.992 -41.936 1.00 60.78 113 HIS A C 1
ATOM 867 O O . HIS A 1 113 ? 39.200 -5.438 -42.628 1.00 60.78 113 HIS A O 1
ATOM 873 N N . GLU A 1 114 ? 37.065 -4.810 -42.426 1.00 53.34 114 GLU A N 1
ATOM 874 C CA . GLU A 1 114 ? 36.672 -5.201 -43.789 1.00 53.34 114 GLU A CA 1
ATOM 875 C C . GLU A 1 114 ? 37.166 -4.226 -44.881 1.00 53.34 114 GLU A C 1
ATOM 877 O O . GLU A 1 114 ? 37.157 -4.560 -46.062 1.00 53.34 114 GLU A O 1
ATOM 882 N N . VAL A 1 115 ? 37.645 -3.031 -44.506 1.00 55.91 115 VAL A N 1
ATOM 883 C CA . VAL A 1 115 ? 38.122 -1.998 -45.452 1.00 55.91 115 VAL A CA 1
ATOM 884 C C . VAL A 1 115 ? 39.574 -2.230 -45.920 1.00 55.91 115 VAL A C 1
ATOM 886 O O . VAL A 1 115 ? 40.016 -1.564 -46.849 1.00 55.91 115 VAL A O 1
ATOM 889 N N . GLU A 1 116 ? 40.302 -3.211 -45.374 1.00 53.72 116 GLU A N 1
ATOM 890 C CA . GLU A 1 116 ? 41.650 -3.580 -45.844 1.00 53.72 116 GLU A CA 1
ATOM 891 C C . GLU A 1 116 ? 41.689 -5.028 -46.362 1.00 53.72 116 GLU A C 1
ATOM 893 O O . GLU A 1 116 ? 41.972 -5.968 -45.615 1.00 53.72 116 GLU A O 1
ATOM 898 N N . PRO A 1 117 ? 41.474 -5.222 -47.674 1.00 52.59 117 PRO A N 1
ATOM 899 C CA . PRO A 1 117 ? 42.408 -6.080 -48.386 1.00 52.59 117 PRO A CA 1
ATOM 900 C C . PRO A 1 117 ? 42.743 -5.493 -49.761 1.00 52.59 117 PRO A C 1
ATOM 902 O O . PRO A 1 117 ? 42.148 -5.858 -50.773 1.00 52.59 117 PRO A O 1
ATOM 905 N N . CYS A 1 118 ? 43.757 -4.629 -49.829 1.00 41.12 118 CYS A N 1
ATOM 906 C CA . CYS A 1 118 ? 44.432 -4.331 -51.093 1.00 41.12 118 CYS A CA 1
ATOM 907 C C . CYS A 1 118 ? 45.724 -5.161 -51.191 1.00 41.12 118 CYS A C 1
ATOM 909 O O . CYS A 1 118 ? 46.833 -4.643 -51.113 1.00 41.12 118 CYS A O 1
ATOM 911 N N . SER A 1 119 ? 45.582 -6.484 -51.336 1.00 54.09 119 SER A N 1
ATOM 912 C CA . SER A 1 119 ? 46.654 -7.325 -51.886 1.00 54.09 119 SER A CA 1
ATOM 913 C C . SER A 1 119 ? 46.521 -7.335 -53.405 1.00 54.09 119 SER A C 1
ATOM 915 O O . SER A 1 119 ? 45.853 -8.188 -53.989 1.00 54.09 119 SER A O 1
ATOM 917 N N . THR A 1 120 ? 47.160 -6.368 -54.059 1.00 56.41 120 THR A N 1
ATOM 918 C CA . THR A 1 120 ? 47.418 -6.401 -55.500 1.00 56.41 120 THR A CA 1
ATOM 919 C C . THR A 1 120 ? 48.459 -7.479 -55.796 1.00 56.41 120 THR A C 1
ATOM 921 O O . THR A 1 120 ? 49.663 -7.242 -55.863 1.00 56.41 120 THR A O 1
ATOM 924 N N . GLY A 1 121 ? 47.974 -8.704 -55.991 1.00 55.66 121 GLY A N 1
ATOM 925 C CA . GLY A 1 121 ? 48.713 -9.764 -56.663 1.00 55.66 121 GLY A CA 1
ATOM 926 C C . GLY A 1 121 ? 48.950 -9.391 -58.126 1.00 55.66 121 GLY A C 1
ATOM 927 O O . GLY A 1 121 ? 48.130 -9.687 -58.989 1.00 55.66 121 GLY A O 1
ATOM 928 N N . GLY A 1 122 ? 50.077 -8.741 -58.406 1.00 49.25 122 GLY A N 1
ATOM 929 C CA . GLY A 1 122 ? 50.588 -8.511 -59.755 1.00 49.25 122 GLY A CA 1
ATOM 930 C C . GLY A 1 122 ? 51.547 -9.620 -60.181 1.00 49.25 122 GLY A C 1
ATOM 931 O O . GLY A 1 122 ? 52.753 -9.405 -60.236 1.00 49.25 122 GLY A O 1
ATOM 932 N N . GLN A 1 123 ? 51.022 -10.812 -60.483 1.00 54.78 123 GLN A N 1
ATOM 933 C CA . GLN A 1 123 ? 51.726 -11.763 -61.348 1.00 54.78 123 GLN A CA 1
ATOM 934 C C . GLN A 1 123 ? 51.779 -11.168 -62.760 1.00 54.78 123 GLN A C 1
ATOM 936 O O . GLN A 1 123 ? 50.743 -11.006 -63.400 1.00 54.78 123 GLN A O 1
ATOM 941 N N . GLY A 1 124 ? 52.970 -10.860 -63.267 1.00 55.06 124 GLY A N 1
ATOM 942 C CA . GLY A 1 124 ? 53.115 -10.453 -64.660 1.00 55.06 124 GLY A CA 1
ATOM 943 C C . GLY A 1 124 ? 54.548 -10.139 -65.061 1.00 55.06 124 GLY A C 1
ATOM 944 O O . GLY A 1 124 ? 55.027 -9.043 -64.802 1.00 55.06 124 GLY A O 1
ATOM 945 N N . GLY A 1 125 ? 55.197 -11.074 -65.763 1.00 50.25 125 GLY A N 1
ATOM 946 C CA . GLY A 1 125 ? 56.282 -10.725 -66.686 1.00 50.25 125 GLY A CA 1
ATOM 947 C C . GLY A 1 125 ? 57.563 -11.548 -66.584 1.00 50.25 125 GLY A C 1
ATOM 948 O O . GLY A 1 125 ? 58.592 -11.055 -66.140 1.00 50.25 125 GLY A O 1
ATOM 949 N N . SER A 1 126 ? 57.550 -12.776 -67.099 1.00 54.72 126 SER A N 1
ATOM 950 C CA . SER A 1 126 ? 58.749 -13.372 -67.710 1.00 54.72 126 SER A CA 1
ATOM 951 C C . SER A 1 126 ? 58.320 -14.317 -68.828 1.00 54.72 126 SER A C 1
ATOM 953 O O . SER A 1 126 ? 57.663 -15.325 -68.576 1.00 54.72 126 SER A O 1
ATOM 955 N N . PRO A 1 127 ? 58.571 -13.922 -70.085 1.00 57.53 127 PRO A N 1
ATOM 956 C CA . PRO A 1 127 ? 59.540 -14.646 -70.922 1.00 57.53 127 PRO A CA 1
ATOM 957 C C . PRO A 1 127 ? 60.402 -13.643 -71.734 1.00 57.53 127 PRO A C 1
ATOM 959 O O . PRO A 1 127 ? 59.966 -12.529 -71.990 1.00 57.53 127 PRO A O 1
ATOM 962 N N . ARG A 1 128 ? 61.627 -13.904 -72.205 1.00 46.62 128 ARG A N 1
ATOM 963 C CA . ARG A 1 128 ? 62.126 -15.027 -73.018 1.00 46.62 128 ARG A CA 1
ATOM 964 C C . ARG A 1 128 ? 63.633 -14.778 -73.284 1.00 46.62 128 ARG A C 1
ATOM 966 O O . ARG A 1 128 ? 64.004 -13.612 -73.396 1.00 46.62 128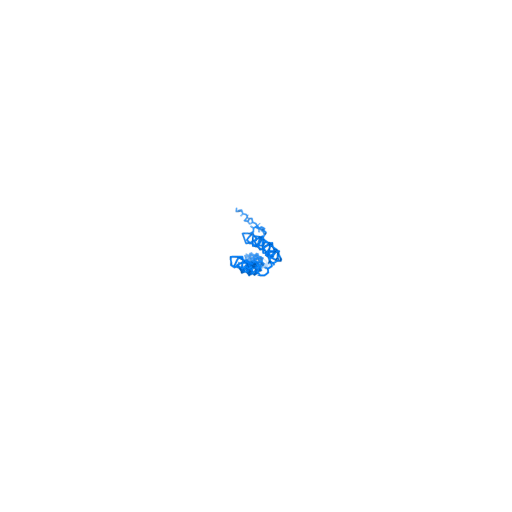 ARG A O 1
ATOM 973 N N . PRO A 1 129 ? 64.477 -15.804 -73.481 1.00 64.25 129 PRO A N 1
ATOM 974 C CA . PRO A 1 129 ? 65.845 -15.620 -73.965 1.00 64.25 129 PRO A CA 1
ATOM 975 C C . PRO A 1 129 ? 65.916 -15.689 -75.502 1.00 64.25 129 PRO A C 1
ATOM 977 O O . PRO A 1 129 ? 65.164 -16.447 -76.128 1.00 64.25 129 PRO A O 1
ATOM 980 N N . ARG A 1 130 ? 66.843 -14.934 -76.100 1.00 56.78 130 ARG A N 1
ATOM 981 C CA . ARG A 1 130 ? 67.463 -15.219 -77.402 1.00 56.78 130 ARG A CA 1
ATOM 982 C C . ARG A 1 130 ? 68.890 -14.703 -77.418 1.00 56.78 130 ARG A C 1
ATOM 984 O O . ARG A 1 130 ? 69.092 -13.587 -76.897 1.00 56.78 130 ARG A O 1
#

pLDDT: mean 82.55, std 17.68, range [34.53, 97.62]

Secondary structure (DSSP, 8-state):
--------GGGSHHHHHHHHHHHHHHHHHHHHHHHHHHHHHHHHHS-GGG--HHHHHHHHHHHHHHHHHHHHHHHHHHHHHHHHHHHHHHHHHHHHHHHHHHHHHHHHHHHHHTT---------------

Foldseek 3Di:
DDPPDDDDLCPDPLNVVLVVLVVVLVVLVVVLVVLVVVLVVLPVVQDPVRCDDPNVVVSVVSVVVSVVSVVVSVVSVVVSVVSVVVSVVVVVVVVVVVVVVVVVVVVVVVVVVVVDDPPPPPPDDDDDDD

Sequence (130 aa):
MSPKQSASPLSTPLARALDQNDTAKETMEQAADELMVINTVLKQEIPDPLQTGEVAQALRKTDEIERRIQESADELAQVHQVLAQEIGARVDLERELVATKIALAQARGQRLHEVEPCSTGGQGGSPRPR